Protein AF-A0A1X7TR02-F1 (afdb_monomer_lite)

Radius of gyration: 15.43 Å; chains: 1; bounding box: 42×19×41 Å

Secondary structure (DSSP, 8-state):
--HHHHHHHHHHHTTPPPTT--SB-TTSSBP-HHHHHH-TTTSHHHHHHHHHHHHHHHHHHTT-SS--PPPPPPPP-

Sequence (77 aa):
MYKGAFCDALCLRYGWTPPHLPTHCVCGSNKSIEHALNCKCGGFPSLRHNELRDITADLLTEICPDVQVEPTLQALS

Foldseek 3Di:
DDPLVVQCVVCLVVVHDRPPFDQADPVGDGDDSVCLCPPPVHHPVVVVVLVVQVVVQVVVVVPPVDGDGDDDDDDDD

Organism: Amphimedon queenslandica (NCBI:txid400682)

Structure (mmCIF, N/CA/C/O backbone):
data_AF-A0A1X7TR02-F1
#
_entry.id   AF-A0A1X7TR02-F1
#
loop_
_atom_site.group_PDB
_atom_site.id
_atom_site.type_symbol
_atom_site.label_atom_id
_atom_site.label_alt_id
_atom_site.label_comp_id
_atom_site.label_asym_id
_atom_site.label_entity_id
_atom_site.label_seq_id
_atom_site.pdbx_PDB_ins_code
_atom_site.Cartn_x
_atom_site.Cartn_y
_atom_site.Cartn_z
_atom_site.occupancy
_atom_site.B_iso_or_equiv
_atom_site.auth_seq_id
_atom_site.auth_comp_id
_atom_site.auth_asym_id
_atom_site.auth_atom_id
_atom_site.pdbx_PDB_model_num
ATOM 1 N N . MET A 1 1 ? 5.620 -6.628 9.700 1.00 58.31 1 MET A N 1
ATOM 2 C CA . MET A 1 1 ? 6.251 -6.478 8.366 1.00 58.31 1 MET A CA 1
ATOM 3 C C . MET A 1 1 ? 6.750 -7.841 7.900 1.00 58.31 1 MET A C 1
ATOM 5 O O . MET A 1 1 ? 7.502 -8.472 8.631 1.00 58.31 1 MET A O 1
ATOM 9 N N . TYR A 1 2 ? 6.302 -8.334 6.744 1.00 76.25 2 TYR A N 1
ATOM 10 C CA . TYR A 1 2 ? 6.764 -9.618 6.199 1.00 76.25 2 TYR A CA 1
ATOM 11 C C . TYR A 1 2 ? 8.036 -9.428 5.355 1.00 76.25 2 TYR A C 1
ATOM 13 O O . TYR A 1 2 ? 8.313 -8.328 4.875 1.00 76.25 2 TYR A O 1
ATOM 21 N N . LYS A 1 3 ? 8.816 -10.501 5.163 1.00 80.56 3 LYS A N 1
ATOM 22 C CA . LYS A 1 3 ? 10.145 -10.470 4.517 1.00 80.56 3 LYS A CA 1
ATOM 23 C C . LYS A 1 3 ? 10.169 -9.749 3.159 1.00 80.56 3 LYS A C 1
ATOM 25 O O . LYS A 1 3 ? 11.122 -9.031 2.880 1.00 80.56 3 LYS A O 1
ATOM 30 N N . GLY A 1 4 ? 9.133 -9.924 2.335 1.00 84.69 4 GLY A N 1
ATOM 31 C CA . GLY A 1 4 ? 9.027 -9.294 1.012 1.00 84.69 4 GLY A CA 1
ATOM 32 C C . GLY A 1 4 ? 9.006 -7.766 1.080 1.00 84.69 4 GLY A C 1
ATOM 33 O O . GLY A 1 4 ? 9.851 -7.121 0.470 1.00 84.69 4 GLY A O 1
ATOM 34 N N . ALA A 1 5 ? 8.144 -7.196 1.927 1.00 83.12 5 ALA A N 1
ATOM 35 C CA . ALA A 1 5 ? 8.030 -5.746 2.084 1.00 83.12 5 ALA A CA 1
ATOM 36 C C . ALA A 1 5 ? 9.348 -5.084 2.525 1.00 83.12 5 ALA A C 1
ATOM 38 O O . ALA A 1 5 ? 9.637 -3.954 2.133 1.00 83.12 5 ALA A O 1
ATOM 39 N N . PHE A 1 6 ? 10.158 -5.776 3.335 1.00 87.31 6 PHE A N 1
ATOM 40 C CA . PHE A 1 6 ? 11.477 -5.279 3.734 1.00 87.31 6 PHE A CA 1
ATOM 41 C C . PHE A 1 6 ? 12.454 -5.240 2.552 1.00 87.31 6 PHE A C 1
ATOM 43 O O . PHE A 1 6 ? 13.125 -4.230 2.34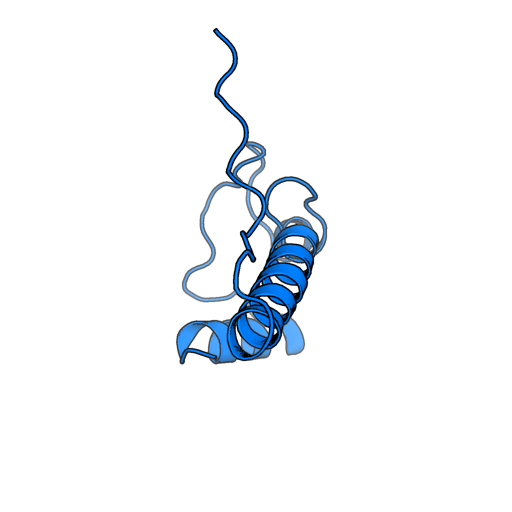2 1.00 87.31 6 PHE A O 1
ATOM 50 N N . CYS A 1 7 ? 12.517 -6.316 1.762 1.00 90.56 7 CYS A N 1
ATOM 51 C CA . CYS A 1 7 ? 13.359 -6.372 0.567 1.00 90.56 7 CYS A CA 1
ATOM 52 C C . CYS A 1 7 ? 12.953 -5.309 -0.462 1.00 90.56 7 CYS A C 1
ATOM 54 O O . CYS A 1 7 ? 13.819 -4.602 -0.972 1.00 90.56 7 CYS A O 1
ATOM 56 N N . ASP A 1 8 ? 11.653 -5.142 -0.707 1.00 88.06 8 ASP A N 1
ATOM 57 C CA . ASP A 1 8 ? 11.146 -4.136 -1.642 1.00 88.06 8 ASP A CA 1
ATOM 58 C C . ASP A 1 8 ? 11.501 -2.717 -1.178 1.00 88.06 8 ASP A C 1
ATOM 60 O O . ASP A 1 8 ? 11.970 -1.904 -1.973 1.00 88.06 8 ASP A O 1
ATOM 64 N N . ALA A 1 9 ? 11.366 -2.428 0.121 1.00 87.56 9 ALA A N 1
ATOM 65 C CA . ALA A 1 9 ? 11.772 -1.145 0.692 1.00 87.56 9 ALA A CA 1
ATOM 66 C C . ALA A 1 9 ? 13.281 -0.884 0.542 1.00 87.56 9 ALA A C 1
ATOM 68 O O . ALA A 1 9 ? 13.683 0.244 0.250 1.00 87.56 9 ALA A O 1
ATOM 69 N N . LEU A 1 10 ? 14.118 -1.916 0.704 1.00 92.00 10 LEU A N 1
ATOM 70 C CA . LEU A 1 10 ? 15.560 -1.820 0.477 1.00 92.00 10 LEU A CA 1
ATOM 71 C C . LEU A 1 10 ? 15.862 -1.499 -0.994 1.00 92.00 10 LEU A C 1
ATOM 73 O O . LEU A 1 10 ? 16.624 -0.574 -1.271 1.00 92.00 10 LEU A O 1
ATOM 77 N N . CYS A 1 11 ? 15.226 -2.214 -1.927 1.00 91.94 11 CYS A N 1
ATOM 78 C CA . CYS A 1 11 ? 15.360 -1.961 -3.359 1.00 91.94 11 CYS A CA 1
ATOM 79 C C . CYS A 1 11 ? 14.989 -0.514 -3.704 1.00 91.94 11 CYS A C 1
ATOM 81 O O . CYS A 1 11 ? 15.795 0.194 -4.303 1.00 91.94 11 CYS A O 1
ATOM 83 N N . LEU A 1 12 ? 13.827 -0.042 -3.243 1.00 88.62 12 LEU A N 1
ATOM 84 C CA . LEU A 1 12 ? 13.373 1.332 -3.474 1.00 88.62 12 LEU A CA 1
ATOM 85 C C . LEU A 1 12 ? 14.349 2.372 -2.906 1.00 88.62 12 LEU A C 1
ATOM 87 O O . LEU A 1 12 ? 14.638 3.364 -3.572 1.00 88.62 12 LEU A O 1
ATOM 91 N N . ARG A 1 13 ? 14.903 2.135 -1.710 1.00 90.00 13 ARG A N 1
ATOM 92 C CA . ARG A 1 13 ? 15.865 3.047 -1.072 1.00 90.00 13 ARG A CA 1
ATOM 93 C C . ARG A 1 13 ? 17.153 3.217 -1.878 1.00 90.00 13 ARG A C 1
ATOM 95 O O . ARG A 1 13 ? 17.703 4.314 -1.899 1.00 90.00 13 ARG A O 1
ATOM 102 N N . TYR A 1 14 ? 17.633 2.150 -2.512 1.00 93.19 14 TYR A N 1
ATOM 103 C CA . TYR A 1 14 ? 18.865 2.163 -3.310 1.00 93.19 14 TYR A CA 1
ATOM 104 C C . TYR A 1 14 ? 18.620 2.330 -4.817 1.00 93.19 14 TYR A C 1
ATOM 106 O O . TYR A 1 14 ? 19.558 2.221 -5.604 1.00 93.19 14 TYR A O 1
ATOM 114 N N . GLY A 1 15 ? 17.379 2.599 -5.236 1.00 87.38 15 GLY A N 1
ATOM 115 C CA . GLY A 1 15 ? 17.024 2.746 -6.650 1.00 87.38 15 GLY A CA 1
ATOM 116 C C . GLY A 1 15 ? 17.099 1.442 -7.453 1.00 87.38 15 GLY A C 1
ATOM 117 O O . GLY A 1 15 ? 17.170 1.473 -8.679 1.00 87.38 15 GLY A O 1
ATOM 118 N N . TRP A 1 16 ? 17.096 0.290 -6.785 1.00 91.69 16 TRP A N 1
ATOM 119 C CA . TRP A 1 16 ? 17.028 -1.015 -7.434 1.00 91.69 16 TRP A CA 1
ATOM 120 C C . TRP A 1 16 ? 15.583 -1.379 -7.759 1.00 91.69 16 TRP A C 1
ATOM 122 O O . TRP A 1 16 ? 14.650 -1.014 -7.045 1.00 91.69 16 TRP A O 1
ATOM 132 N N . THR A 1 17 ? 15.398 -2.151 -8.828 1.00 89.62 17 THR A N 1
ATOM 133 C CA . THR A 1 17 ? 14.074 -2.666 -9.187 1.00 89.62 17 THR A CA 1
ATOM 134 C C . THR A 1 17 ? 13.717 -3.836 -8.271 1.00 89.62 17 THR A C 1
ATOM 136 O O . THR A 1 17 ? 14.481 -4.804 -8.227 1.00 89.62 17 THR A O 1
ATOM 139 N N . PRO A 1 18 ? 12.586 -3.779 -7.541 1.00 90.31 18 PRO A N 1
ATOM 140 C CA . PRO A 1 18 ? 12.117 -4.914 -6.760 1.00 90.31 18 PRO A CA 1
ATOM 141 C C . PRO A 1 18 ? 11.905 -6.143 -7.659 1.00 90.31 18 PRO A C 1
ATOM 143 O O . PRO A 1 18 ? 11.320 -6.009 -8.738 1.00 90.31 18 PRO A O 1
ATOM 146 N N . PRO A 1 19 ? 12.334 -7.345 -7.238 1.00 85.94 19 PRO A N 1
ATOM 147 C CA . PRO A 1 19 ? 12.311 -8.546 -8.080 1.00 85.94 19 PRO A CA 1
ATOM 148 C C . PRO A 1 19 ? 10.895 -8.992 -8.469 1.00 85.94 19 PRO A C 1
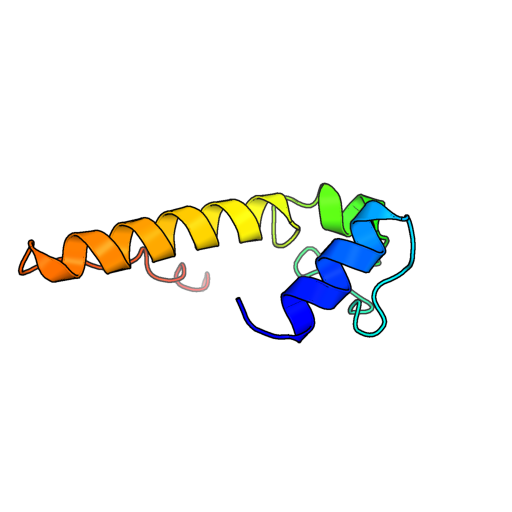ATOM 150 O O . PRO A 1 19 ? 10.717 -9.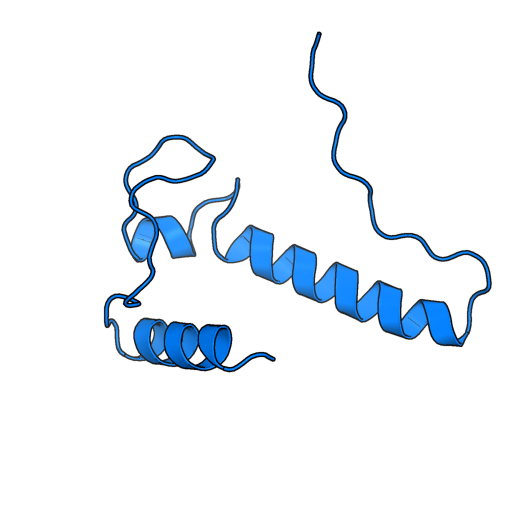688 -9.464 1.00 85.94 19 PRO A O 1
ATOM 153 N N . HIS A 1 20 ? 9.888 -8.586 -7.694 1.00 84.31 20 HIS A N 1
ATOM 154 C CA . HIS A 1 20 ? 8.486 -8.938 -7.906 1.00 84.31 20 HIS A CA 1
ATOM 155 C C . HIS A 1 20 ? 7.625 -7.722 -8.256 1.00 84.31 20 HIS A C 1
ATOM 157 O O . HIS A 1 20 ? 6.435 -7.697 -7.944 1.00 84.31 20 HIS A O 1
ATOM 163 N N . LEU A 1 21 ? 8.206 -6.702 -8.902 1.00 84.19 21 LEU A N 1
ATOM 164 C CA . LEU A 1 21 ? 7.414 -5.585 -9.403 1.00 84.19 21 LEU A CA 1
ATOM 165 C C . LEU A 1 21 ? 6.461 -6.099 -10.504 1.00 84.19 21 LEU A C 1
ATOM 167 O O . LEU A 1 21 ? 6.935 -6.625 -11.513 1.00 84.19 21 LEU A O 1
ATOM 171 N N . PRO A 1 22 ? 5.130 -5.976 -10.341 1.00 85.00 22 PRO A N 1
ATOM 172 C CA . PRO A 1 22 ? 4.185 -6.396 -11.371 1.00 85.00 22 PRO A CA 1
ATOM 173 C C . PRO A 1 22 ? 4.404 -5.598 -12.660 1.00 85.00 22 PRO A C 1
ATOM 175 O O . PRO A 1 22 ? 4.879 -4.467 -12.619 1.00 85.00 22 PRO A O 1
ATOM 178 N N . THR A 1 23 ? 4.025 -6.164 -13.806 1.00 86.19 23 THR A N 1
ATOM 179 C CA . THR A 1 23 ? 4.201 -5.523 -15.122 1.00 86.19 23 THR A CA 1
ATOM 180 C C . THR A 1 23 ? 3.232 -4.358 -15.353 1.00 86.19 23 THR A C 1
ATOM 182 O O . THR A 1 23 ? 3.605 -3.348 -15.954 1.00 86.19 23 THR A O 1
ATOM 185 N N . HIS A 1 24 ? 2.008 -4.457 -14.819 1.00 89.75 24 HIS A N 1
ATOM 186 C CA . HIS A 1 24 ? 0.940 -3.470 -15.002 1.00 89.75 24 HIS A CA 1
ATOM 187 C C . HIS A 1 24 ? 0.345 -2.983 -13.681 1.00 89.75 24 HIS A C 1
ATOM 189 O O . HIS A 1 24 ? 0.265 -3.714 -12.691 1.00 89.75 24 HIS A O 1
ATOM 195 N N . CYS A 1 25 ? -0.057 -1.710 -13.653 1.00 89.31 25 CYS A N 1
ATOM 196 C CA . CYS A 1 25 ? -0.799 -1.115 -12.546 1.00 89.31 25 CYS A CA 1
ATOM 197 C C . CYS A 1 25 ? -2.281 -1.422 -12.613 1.00 89.31 25 CYS A C 1
ATOM 199 O O . CYS A 1 25 ? -2.841 -1.543 -13.693 1.00 89.31 25 CYS A O 1
ATOM 201 N N . VAL A 1 26 ? -2.930 -1.400 -11.450 1.00 86.06 26 VAL A N 1
ATOM 202 C CA . VAL A 1 26 ? -4.392 -1.362 -11.347 1.00 86.06 26 VAL A CA 1
ATOM 203 C C . VAL A 1 26 ? -4.999 -0.145 -12.060 1.00 86.06 26 VAL A C 1
ATOM 205 O O . VAL A 1 26 ? -6.152 -0.199 -12.457 1.00 86.06 26 VAL A O 1
ATOM 208 N N . CYS A 1 27 ? -4.229 0.927 -12.297 1.00 89.56 27 CYS A N 1
ATOM 209 C CA . CYS A 1 27 ? -4.660 2.054 -13.136 1.00 89.56 27 CYS A CA 1
ATOM 210 C C . CYS A 1 27 ? -4.437 1.847 -14.649 1.00 89.56 27 CYS A C 1
ATOM 212 O O . CYS A 1 27 ? -4.655 2.774 -15.421 1.00 89.56 27 CYS A O 1
ATOM 214 N N . GLY A 1 28 ? -3.929 0.687 -15.079 1.00 88.75 28 GLY A N 1
ATOM 215 C CA . GLY A 1 28 ? -3.698 0.341 -16.488 1.00 88.75 28 GLY A CA 1
ATOM 216 C C . GLY A 1 28 ? -2.349 0.773 -17.081 1.00 88.75 28 GLY A C 1
ATOM 217 O O . GLY A 1 28 ? -2.001 0.336 -18.173 1.00 88.75 28 GLY A O 1
ATOM 218 N N . SER A 1 29 ? -1.550 1.592 -16.390 1.00 89.06 29 SER A N 1
ATOM 219 C CA . SER A 1 29 ? -0.233 2.025 -16.889 1.00 89.06 29 SER A CA 1
ATOM 220 C C . SER A 1 29 ? 0.855 0.957 -16.710 1.00 89.06 29 SER A C 1
ATOM 222 O O . SER A 1 29 ? 0.801 0.146 -15.778 1.00 89.06 29 SER A O 1
ATOM 224 N N . ASN A 1 30 ? 1.886 1.003 -17.564 1.00 89.31 30 ASN A N 1
ATOM 225 C CA . ASN A 1 30 ? 3.116 0.229 -17.375 1.00 89.31 30 ASN A CA 1
ATOM 226 C C . ASN A 1 30 ? 3.794 0.615 -16.061 1.00 89.31 30 ASN A C 1
ATOM 228 O O . ASN A 1 30 ? 3.820 1.785 -15.665 1.00 89.31 30 ASN A O 1
ATOM 232 N N . LYS A 1 31 ? 4.352 -0.381 -15.382 1.00 80.56 31 LYS A N 1
ATOM 233 C CA . LYS A 1 31 ? 4.967 -0.180 -14.075 1.00 80.56 31 LYS A CA 1
ATOM 234 C C . LYS A 1 31 ? 6.425 0.231 -14.219 1.00 80.56 31 LYS A C 1
ATOM 236 O O . LYS A 1 31 ? 7.256 -0.528 -14.701 1.00 80.56 31 LYS A O 1
ATOM 241 N N . SER A 1 32 ? 6.729 1.429 -13.736 1.00 89.62 32 SER A N 1
ATOM 242 C CA . SER A 1 32 ? 8.076 1.858 -13.363 1.00 89.62 32 SER A CA 1
ATOM 243 C C . SER A 1 32 ? 8.138 2.069 -11.850 1.00 89.62 32 SER A C 1
ATOM 245 O O . SER A 1 32 ? 7.098 2.188 -11.196 1.00 89.62 32 SER A O 1
ATOM 247 N N . ILE A 1 33 ? 9.348 2.144 -11.286 1.00 88.88 33 ILE A N 1
ATOM 248 C CA . ILE A 1 33 ? 9.535 2.535 -9.879 1.00 88.88 33 ILE A CA 1
ATOM 249 C C . ILE A 1 33 ? 8.873 3.896 -9.629 1.00 88.88 33 ILE A C 1
ATOM 251 O O . ILE A 1 33 ? 8.114 4.050 -8.679 1.00 88.88 33 ILE A O 1
ATOM 255 N N . GLU A 1 34 ? 9.081 4.856 -10.531 1.00 90.44 34 GLU A N 1
ATOM 256 C CA . GLU A 1 34 ? 8.465 6.182 -10.456 1.00 90.44 34 GLU A CA 1
ATOM 257 C C . GLU A 1 34 ? 6.934 6.103 -10.431 1.00 90.44 34 GLU A C 1
ATOM 259 O O . GLU A 1 34 ? 6.291 6.706 -9.571 1.00 90.44 34 GLU A O 1
ATOM 264 N N . HIS A 1 35 ? 6.332 5.309 -11.319 1.00 91.19 35 HIS A N 1
ATOM 265 C CA . HIS A 1 35 ? 4.887 5.122 -11.329 1.00 91.19 35 HIS A CA 1
ATOM 266 C C . HIS A 1 35 ? 4.400 4.444 -10.044 1.00 91.19 35 HIS A C 1
ATOM 268 O O . HIS A 1 35 ? 3.392 4.855 -9.471 1.00 91.19 35 HIS A O 1
ATOM 274 N N . ALA A 1 36 ? 5.111 3.420 -9.565 1.00 87.75 36 ALA A N 1
ATOM 275 C CA . ALA A 1 36 ? 4.775 2.740 -8.321 1.00 87.75 36 ALA A CA 1
ATOM 276 C C . ALA A 1 36 ? 4.812 3.700 -7.125 1.00 87.75 36 ALA A C 1
ATOM 278 O O . ALA A 1 36 ? 3.948 3.598 -6.263 1.00 87.75 36 ALA A O 1
ATOM 279 N N . LEU A 1 37 ? 5.737 4.661 -7.092 1.00 89.00 37 LEU A N 1
ATOM 280 C CA . LEU A 1 37 ? 5.844 5.649 -6.016 1.00 89.00 37 LEU A CA 1
ATOM 281 C C . LEU A 1 37 ? 4.801 6.778 -6.097 1.00 89.00 37 LEU A C 1
ATOM 283 O O . LEU A 1 37 ? 4.488 7.371 -5.069 1.00 89.00 37 LEU A O 1
ATOM 287 N N . ASN A 1 38 ? 4.238 7.058 -7.278 1.00 91.12 38 ASN A N 1
ATOM 288 C CA . ASN A 1 38 ? 3.351 8.212 -7.497 1.00 91.12 38 ASN A CA 1
ATOM 289 C C . ASN A 1 38 ? 1.882 7.857 -7.795 1.00 91.12 38 ASN A C 1
ATOM 291 O O . ASN A 1 38 ? 1.008 8.723 -7.720 1.00 91.12 38 ASN A O 1
ATOM 295 N N . CYS A 1 39 ? 1.575 6.610 -8.159 1.00 91.56 39 CYS A N 1
ATOM 296 C CA . CYS A 1 39 ? 0.223 6.234 -8.569 1.00 91.56 39 CYS A CA 1
ATOM 297 C C . CYS A 1 39 ? -0.783 6.320 -7.408 1.00 91.56 39 CYS A C 1
ATOM 299 O O . CYS A 1 39 ? -0.585 5.729 -6.348 1.00 91.56 39 CYS A O 1
ATOM 301 N N . LYS A 1 40 ? -1.913 6.997 -7.644 1.00 88.19 40 LYS A N 1
ATOM 302 C CA . LYS A 1 40 ? -2.985 7.197 -6.651 1.00 88.19 40 LYS A CA 1
ATOM 303 C C . LYS A 1 40 ? -3.988 6.042 -6.556 1.00 88.19 40 LYS A C 1
ATOM 305 O O . LYS A 1 40 ? -4.699 5.944 -5.563 1.00 88.19 40 LYS A O 1
ATOM 310 N N . CYS A 1 41 ? -4.070 5.186 -7.575 1.00 84.31 41 CYS A N 1
ATOM 311 C CA . CYS A 1 41 ? -5.046 4.087 -7.621 1.00 84.31 41 CYS A CA 1
ATOM 312 C C . CYS A 1 41 ? -4.510 2.773 -7.033 1.00 84.31 41 CYS A C 1
ATOM 314 O O . CYS A 1 41 ? -5.280 1.857 -6.785 1.00 84.31 41 CYS A O 1
ATOM 316 N N . GLY A 1 42 ? -3.195 2.657 -6.844 1.00 79.69 42 GLY A N 1
ATOM 317 C CA . GLY A 1 42 ? -2.560 1.446 -6.313 1.00 79.69 42 GLY A CA 1
ATOM 318 C C . GLY A 1 42 ? -1.040 1.520 -6.313 1.00 79.69 42 GLY A C 1
ATOM 319 O O . GLY A 1 42 ? -0.358 0.512 -6.509 1.00 79.69 42 GLY A O 1
ATOM 320 N N . GLY A 1 43 ? -0.509 2.735 -6.195 1.00 86.88 43 GLY A N 1
ATOM 321 C CA . GLY A 1 43 ? 0.894 2.955 -5.896 1.00 86.88 43 GLY A CA 1
ATOM 322 C C . GLY A 1 43 ? 1.137 2.978 -4.392 1.00 86.88 43 GLY A C 1
ATOM 323 O O . GLY A 1 43 ? 0.240 2.785 -3.569 1.00 86.88 43 GLY A O 1
ATOM 324 N N . PHE A 1 44 ? 2.380 3.267 -4.044 1.00 86.00 44 PHE A N 1
ATOM 325 C CA . PHE A 1 44 ? 2.871 3.413 -2.687 1.00 86.00 44 PHE A CA 1
ATOM 326 C C . PHE A 1 44 ? 2.049 4.383 -1.820 1.00 86.00 44 PHE A C 1
ATOM 328 O O . PHE A 1 44 ? 1.811 4.034 -0.664 1.00 86.00 44 PHE A O 1
ATOM 335 N N . PRO A 1 45 ? 1.540 5.529 -2.327 1.00 89.69 45 PRO A N 1
ATOM 336 C CA . PRO A 1 45 ? 0.705 6.420 -1.523 1.00 89.69 45 PRO A CA 1
ATOM 337 C C . PRO A 1 45 ? -0.554 5.722 -0.991 1.00 89.69 45 PRO A C 1
ATOM 339 O O . PRO A 1 45 ? -0.831 5.776 0.205 1.00 89.69 45 PRO A O 1
ATOM 342 N N . SER A 1 46 ? -1.273 4.991 -1.851 1.00 87.75 46 SER A N 1
ATOM 343 C CA . SER A 1 46 ? -2.475 4.241 -1.461 1.00 87.75 46 SER A CA 1
ATOM 344 C C . SER A 1 46 ? -2.144 3.132 -0.459 1.00 87.75 46 SER A C 1
ATOM 346 O O . SER A 1 46 ? -2.854 2.961 0.526 1.00 87.75 46 SER A O 1
ATOM 348 N N . LEU A 1 47 ? -1.037 2.407 -0.672 1.00 86.75 47 LEU A N 1
ATOM 349 C CA . LEU A 1 47 ? -0.598 1.339 0.236 1.00 86.75 47 LEU A CA 1
ATOM 350 C C . LEU A 1 47 ? -0.261 1.868 1.635 1.00 86.75 47 LEU A C 1
ATOM 352 O O . LEU A 1 47 ? -0.628 1.244 2.625 1.00 86.75 47 LEU A O 1
ATOM 356 N N . ARG A 1 48 ? 0.410 3.022 1.728 1.00 88.94 48 ARG A N 1
ATOM 357 C CA . ARG A 1 48 ? 0.750 3.656 3.011 1.00 88.94 48 ARG A CA 1
ATOM 358 C C . ARG A 1 48 ? -0.483 4.165 3.750 1.00 88.94 48 ARG A C 1
ATOM 360 O O . ARG A 1 48 ? -0.555 4.015 4.965 1.00 88.94 48 ARG A O 1
ATOM 367 N N . HIS A 1 49 ? -1.454 4.730 3.034 1.00 91.00 49 HIS A N 1
ATOM 368 C CA . HIS A 1 49 ? -2.725 5.126 3.642 1.00 91.00 49 HIS A CA 1
ATOM 369 C C . HIS A 1 49 ? -3.490 3.916 4.185 1.00 91.00 49 HIS A C 1
ATOM 371 O O . HIS A 1 49 ? -3.959 3.962 5.320 1.00 91.00 49 HIS A O 1
ATOM 377 N N . ASN A 1 50 ? -3.552 2.823 3.418 1.00 90.00 50 ASN A N 1
ATOM 378 C CA . ASN A 1 50 ? -4.185 1.589 3.876 1.00 90.00 50 ASN A CA 1
ATOM 379 C C . ASN A 1 50 ? -3.473 1.022 5.109 1.00 90.00 50 ASN A C 1
ATOM 381 O O . ASN A 1 50 ? -4.137 0.687 6.075 1.00 90.00 50 ASN A O 1
ATOM 385 N N . GLU A 1 51 ? -2.139 1.000 5.133 1.00 91.56 51 GLU A N 1
ATOM 386 C CA . GLU A 1 51 ? -1.392 0.518 6.302 1.00 91.56 51 GLU A CA 1
ATOM 387 C C . GLU A 1 51 ? -1.662 1.354 7.560 1.00 91.56 51 GLU A C 1
ATOM 389 O O . GLU A 1 51 ? -1.859 0.788 8.631 1.00 91.56 51 GLU A O 1
ATOM 394 N N . LEU A 1 52 ? -1.719 2.688 7.452 1.00 94.00 52 LEU A N 1
ATOM 395 C CA . LEU A 1 52 ? -2.081 3.537 8.593 1.00 94.00 52 LEU A CA 1
ATOM 396 C C . LEU A 1 52 ? -3.508 3.272 9.078 1.00 94.00 52 LEU A C 1
ATOM 398 O O . LEU A 1 52 ? -3.736 3.209 10.286 1.00 94.00 52 LEU A O 1
ATOM 402 N N . ARG A 1 53 ? -4.459 3.108 8.153 1.00 95.06 53 ARG A N 1
ATOM 403 C CA . ARG A 1 53 ? -5.849 2.759 8.470 1.00 95.06 53 ARG A CA 1
ATOM 404 C C . ARG A 1 53 ? -5.923 1.414 9.190 1.00 95.06 53 ARG A C 1
ATOM 406 O O . ARG A 1 53 ? -6.583 1.328 10.220 1.00 95.06 53 ARG A O 1
ATOM 413 N N . ASP A 1 54 ? -5.232 0.407 8.670 1.00 94.62 54 ASP A N 1
ATOM 414 C CA . ASP A 1 54 ? -5.264 -0.959 9.188 1.00 94.62 54 ASP A CA 1
ATOM 415 C C . ASP A 1 54 ? -4.633 -1.015 10.592 1.00 94.62 54 ASP A C 1
ATOM 417 O O . ASP A 1 54 ? -5.278 -1.483 11.5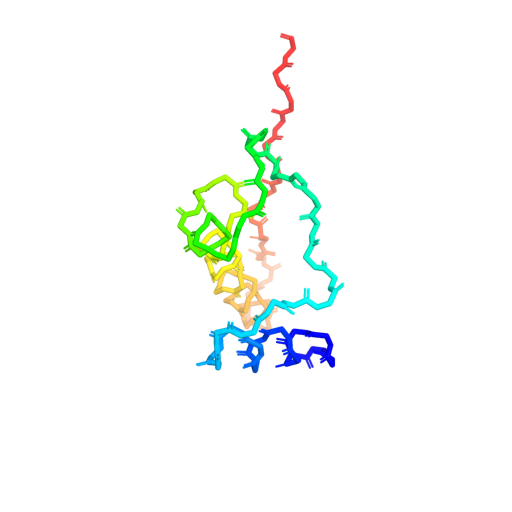23 1.00 94.62 54 ASP A O 1
ATOM 421 N N . ILE A 1 55 ? -3.456 -0.402 10.800 1.00 95.44 55 ILE A N 1
ATOM 422 C CA . ILE A 1 55 ? -2.828 -0.292 12.134 1.00 95.44 55 ILE A CA 1
ATOM 423 C C . ILE A 1 55 ? -3.745 0.440 13.123 1.00 95.44 55 ILE A C 1
ATOM 425 O O . ILE A 1 55 ? -3.859 0.047 14.282 1.00 95.44 55 ILE A O 1
ATOM 429 N N . THR A 1 56 ? -4.393 1.523 12.687 1.00 96.25 56 THR A N 1
ATOM 430 C CA . THR A 1 56 ? -5.300 2.286 13.558 1.00 96.25 56 THR A CA 1
ATOM 431 C C . THR A 1 56 ? -6.506 1.444 13.969 1.00 96.25 56 THR A C 1
ATOM 433 O O . THR A 1 56 ? -6.880 1.449 15.140 1.00 96.25 56 THR A O 1
ATOM 436 N N . ALA A 1 57 ? -7.100 0.706 13.030 1.00 96.75 57 ALA A N 1
ATOM 437 C CA . ALA A 1 57 ? -8.225 -0.179 13.308 1.00 96.75 57 ALA A CA 1
ATOM 438 C C . ALA A 1 57 ? -7.830 -1.346 14.227 1.00 96.75 57 ALA A C 1
ATOM 440 O O . ALA A 1 57 ? -8.575 -1.653 15.159 1.00 96.75 57 ALA 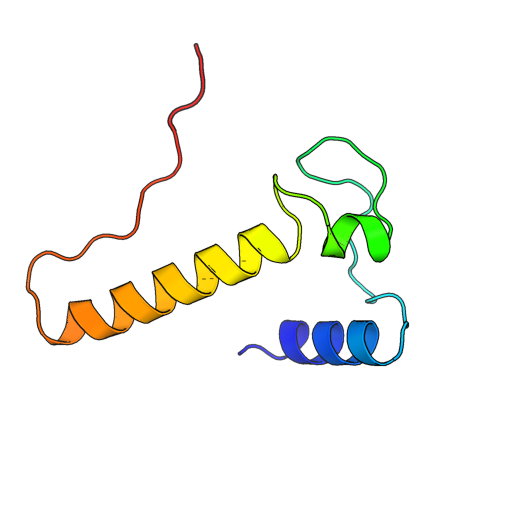A O 1
ATOM 441 N N . ASP A 1 58 ? -6.651 -1.939 14.018 1.00 96.12 58 ASP A N 1
ATOM 442 C CA . ASP A 1 58 ? -6.116 -3.008 14.867 1.00 96.12 58 ASP A CA 1
ATOM 443 C C . ASP A 1 58 ? -5.994 -2.536 16.323 1.00 96.12 58 ASP A C 1
ATOM 445 O O . ASP A 1 58 ? -6.516 -3.181 17.231 1.00 96.12 58 ASP A O 1
ATOM 449 N N . LEU A 1 59 ? -5.396 -1.359 16.543 1.00 97.19 59 LEU A N 1
ATOM 450 C CA . LEU A 1 59 ? -5.249 -0.776 17.881 1.00 97.19 59 LEU A CA 1
ATOM 451 C C . LEU A 1 59 ? -6.599 -0.430 18.524 1.00 97.19 59 LEU A C 1
ATOM 453 O O . LEU A 1 59 ? -6.792 -0.643 19.719 1.00 97.19 59 LEU A O 1
ATOM 457 N N . LEU A 1 60 ? -7.547 0.111 17.753 1.00 97.50 60 LEU A N 1
ATOM 458 C CA . LEU A 1 60 ? -8.872 0.450 18.275 1.00 97.50 60 LEU A CA 1
ATOM 459 C C . LEU A 1 60 ? -9.689 -0.796 18.630 1.00 97.50 60 LEU A C 1
ATOM 461 O O . LEU A 1 60 ? -10.457 -0.753 19.589 1.00 97.50 60 LEU A O 1
ATOM 465 N N . THR A 1 61 ? -9.510 -1.904 17.908 1.00 96.94 61 THR A N 1
ATOM 466 C CA . THR A 1 61 ? -10.216 -3.172 18.171 1.00 96.94 61 THR A CA 1
ATOM 467 C C . THR A 1 61 ? -9.893 -3.734 19.561 1.00 96.94 61 THR A C 1
ATOM 469 O O . THR A 1 61 ? -10.709 -4.444 20.144 1.00 96.94 61 THR A O 1
ATOM 472 N N . GLU A 1 62 ? -8.742 -3.380 20.142 1.00 96.62 62 GLU A N 1
ATOM 473 C CA . GLU A 1 62 ? -8.375 -3.795 21.502 1.00 96.62 62 GLU A CA 1
ATOM 474 C C . GLU A 1 62 ? -9.238 -3.139 22.594 1.00 96.62 62 GLU A C 1
ATOM 476 O O . GLU A 1 62 ? -9.382 -3.697 23.683 1.00 96.62 62 GLU A O 1
ATOM 481 N N . ILE A 1 63 ? -9.815 -1.962 22.324 1.00 97.25 63 ILE A N 1
ATOM 482 C CA . ILE A 1 63 ? -10.513 -1.142 23.332 1.00 97.25 63 ILE A CA 1
ATOM 483 C C . ILE A 1 63 ? -11.965 -0.809 22.974 1.00 97.25 63 ILE A C 1
ATOM 485 O O . ILE A 1 63 ? -12.764 -0.510 23.864 1.00 97.25 63 ILE A O 1
ATOM 489 N N . CYS A 1 64 ? -12.323 -0.840 21.692 1.00 97.00 64 CYS A N 1
ATOM 490 C CA . CYS A 1 64 ? -13.633 -0.454 21.187 1.00 97.00 64 CYS A CA 1
ATOM 491 C C . CYS A 1 64 ? -14.361 -1.687 20.617 1.00 97.00 64 CYS A C 1
ATOM 493 O O . CYS A 1 64 ? -13.823 -2.352 19.735 1.00 97.00 64 CYS A O 1
ATOM 495 N N . PRO A 1 65 ? -15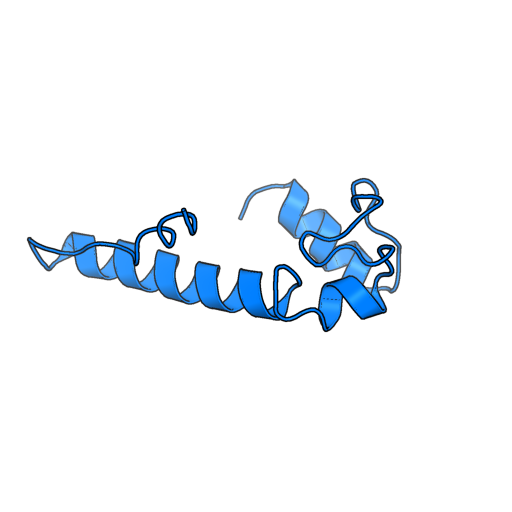.596 -1.987 21.066 1.00 91.50 65 PRO A N 1
ATOM 496 C CA . PRO A 1 65 ? -16.308 -3.210 20.682 1.00 91.50 65 PRO A CA 1
ATOM 497 C C . PRO A 1 65 ? -16.890 -3.204 19.257 1.00 91.50 65 PRO A C 1
ATOM 499 O O . PRO A 1 65 ? -17.394 -4.233 18.820 1.00 91.50 65 PRO A O 1
ATOM 502 N N . ASP A 1 66 ? -16.844 -2.076 18.541 1.00 94.75 66 ASP A N 1
ATOM 503 C CA . ASP A 1 66 ? -17.433 -1.923 17.203 1.00 94.75 66 ASP A CA 1
ATOM 504 C C . ASP A 1 66 ? -16.522 -1.094 16.286 1.00 94.75 66 ASP A C 1
ATOM 506 O O . ASP A 1 66 ? -16.753 0.083 16.009 1.00 94.75 66 ASP A O 1
ATOM 510 N N . VAL A 1 67 ? -15.409 -1.705 15.880 1.00 96.25 67 VAL A N 1
ATOM 511 C CA . VAL A 1 67 ? -14.432 -1.118 14.956 1.00 96.25 67 VAL A CA 1
ATOM 512 C C . VAL A 1 67 ? -14.451 -1.921 13.670 1.00 96.25 67 VAL A C 1
ATOM 514 O O . VAL A 1 67 ? -14.371 -3.145 13.701 1.00 96.25 67 VAL A O 1
ATOM 517 N N . GLN A 1 68 ? -14.541 -1.234 12.535 1.00 94.31 68 GLN A N 1
ATOM 518 C CA . GLN A 1 68 ? -14.486 -1.843 11.211 1.00 94.31 68 GLN A CA 1
ATOM 519 C C . GLN A 1 68 ? -13.577 -1.017 10.303 1.00 94.31 68 GLN A C 1
ATOM 521 O O . GLN A 1 68 ? -13.590 0.215 10.334 1.00 94.31 68 GLN A O 1
ATOM 526 N N . VAL A 1 69 ? -12.793 -1.706 9.476 1.00 94.88 69 VAL A N 1
ATOM 527 C CA . VAL A 1 69 ? -12.019 -1.080 8.401 1.00 94.88 69 VAL A CA 1
ATOM 528 C C . VAL A 1 69 ? -12.963 -0.723 7.253 1.00 94.88 69 VAL A C 1
ATOM 530 O O . VAL A 1 69 ? -13.914 -1.454 6.980 1.00 94.88 69 VAL A O 1
ATOM 533 N N . GLU A 1 70 ? -12.694 0.388 6.561 1.00 89.81 70 GLU A N 1
ATOM 534 C CA . GLU A 1 70 ? -13.464 0.792 5.382 1.00 89.81 70 GLU A CA 1
ATOM 535 C C . GLU A 1 70 ? -13.543 -0.357 4.351 1.00 89.81 70 GLU A C 1
ATOM 537 O O . GLU A 1 70 ? -12.497 -0.829 3.880 1.00 89.81 70 GLU A O 1
ATOM 542 N N . PRO A 1 71 ? -14.758 -0.819 3.993 1.00 89.62 71 PRO A N 1
ATOM 543 C CA . PRO A 1 71 ? -14.936 -1.901 3.036 1.00 89.62 71 PRO A CA 1
ATOM 544 C C . PRO A 1 71 ? -14.591 -1.447 1.614 1.00 89.62 71 PRO A C 1
ATOM 546 O O . PRO A 1 71 ? -14.629 -0.265 1.275 1.00 89.62 71 PRO A O 1
ATOM 549 N N . THR A 1 72 ? -14.286 -2.405 0.740 1.00 86.12 72 THR A N 1
ATOM 550 C CA . THR A 1 72 ? -14.074 -2.116 -0.683 1.00 86.12 72 THR A CA 1
ATOM 551 C C . THR A 1 72 ? -15.348 -1.576 -1.321 1.00 86.12 72 THR A C 1
ATOM 553 O O . THR A 1 72 ? -16.429 -2.126 -1.099 1.00 86.12 72 THR A O 1
ATOM 556 N N . LEU A 1 73 ? -15.210 -0.549 -2.164 1.00 84.31 73 LEU A N 1
ATOM 557 C CA . LEU A 1 73 ? -16.333 0.014 -2.909 1.00 84.31 73 LEU A CA 1
ATOM 558 C C . LEU A 1 73 ? -17.031 -1.057 -3.758 1.00 84.31 73 LEU A C 1
ATOM 560 O O . LEU A 1 73 ? -16.381 -1.884 -4.402 1.00 84.31 73 LEU A O 1
ATOM 564 N N . GLN A 1 74 ? -18.363 -1.011 -3.776 1.00 90.56 74 GLN A N 1
ATOM 565 C CA . GLN A 1 74 ? -19.174 -1.854 -4.648 1.00 90.56 74 GLN A CA 1
ATOM 566 C C . GLN A 1 74 ? -18.857 -1.550 -6.121 1.00 90.56 74 GLN A C 1
ATOM 568 O O . GLN A 1 74 ? -18.705 -0.389 -6.505 1.00 90.56 74 GLN A O 1
ATOM 573 N N . ALA A 1 75 ? -18.771 -2.592 -6.952 1.00 87.88 75 ALA A N 1
ATOM 574 C CA . ALA A 1 75 ? -18.588 -2.424 -8.390 1.00 87.88 75 ALA A CA 1
ATOM 575 C C . ALA A 1 75 ? -19.777 -1.667 -9.005 1.00 87.88 75 ALA A C 1
ATOM 577 O O . ALA A 1 75 ? -20.929 -1.901 -8.632 1.00 87.88 75 ALA A O 1
ATOM 578 N N . LEU A 1 76 ? -19.491 -0.777 -9.955 1.00 84.81 76 LEU A N 1
ATOM 579 C CA . LEU A 1 76 ? -20.528 -0.094 -10.725 1.00 84.81 76 LEU A CA 1
ATOM 580 C C . LEU A 1 76 ? -21.218 -1.110 -11.647 1.00 84.81 76 LEU A C 1
ATOM 582 O O . LEU A 1 76 ? -20.539 -1.908 -12.294 1.00 84.81 76 LEU A O 1
ATOM 586 N N . SER A 1 77 ? -22.553 -1.087 -11.652 1.00 80.38 77 SER A N 1
ATOM 587 C CA . SER A 1 77 ? -23.424 -1.910 -12.504 1.00 80.38 77 SER A CA 1
ATOM 588 C C . SER A 1 77 ? -23.377 -1.491 -13.965 1.00 80.38 77 SER A C 1
ATOM 590 O O . SER A 1 77 ? -23.433 -0.259 -14.188 1.00 80.38 77 SER A O 1
#

pLDDT: mean 89.16, std 5.78, range [58.31, 97.5]